Protein AF-A0A559TDX8-F1 (afdb_monomer)

pLDDT: 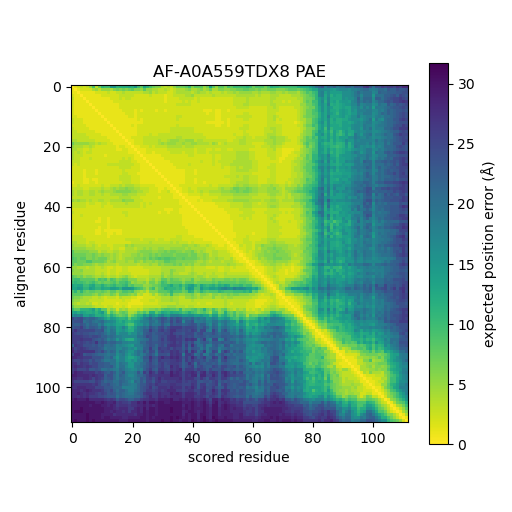mean 77.07, std 17.12, range [38.69, 96.56]

Sequence (112 aa):
MELRHENELMNRLERVEILGCAEILREELKRWYGADRIGVNVWRDLHDRWKMIEQRPEMKLLVGGTDSSNWVFIWGEGLATGEASWFKDVAFLARRTNAQGRVVELLPPDGD

Organism: NCBI:txid1079460

Foldseek 3Di:
DDPVLVVVLLVQLVCCQVVQKGKDALVSLCVSVVHPDDDPVSVVVSVVSNVVRHPCPVWDWDWDQDPVRMIMTGIDCPLVDDPPDPDQRVCVVVVQAPSHRHGDPPDDDDDD

Radius of gyration: 17.03 Å; Cα contacts (8 Å, |Δi|>4): 117; chains: 1; bounding box: 37×55×30 Å

Structure (mmCIF, N/CA/C/O backbone):
data_AF-A0A559TDX8-F1
#
_entry.id   AF-A0A559TDX8-F1
#
loop_
_atom_site.group_PDB
_atom_site.id
_atom_site.type_symbol
_atom_site.label_atom_id
_atom_site.label_alt_id
_atom_site.label_comp_id
_atom_site.label_asym_id
_atom_site.label_entity_id
_atom_site.label_seq_id
_atom_site.pdbx_PDB_ins_code
_atom_site.Cartn_x
_atom_site.Cartn_y
_atom_site.Cartn_z
_atom_site.occupancy
_atom_site.B_iso_or_equiv
_atom_site.auth_seq_id
_atom_site.auth_comp_id
_atom_site.auth_asym_id
_atom_site.auth_atom_id
_atom_site.pdbx_PDB_model_num
ATOM 1 N N . MET A 1 1 ? -13.845 8.976 4.665 1.00 86.31 1 MET A N 1
ATOM 2 C CA . MET A 1 1 ? -12.476 9.431 4.982 1.00 86.31 1 MET A CA 1
ATOM 3 C C . MET A 1 1 ? -12.477 10.957 5.005 1.00 86.31 1 MET A C 1
ATOM 5 O O . MET A 1 1 ? -13.245 11.543 4.255 1.00 86.31 1 MET A O 1
ATOM 9 N N . GLU A 1 2 ? -11.703 11.601 5.884 1.00 93.56 2 GLU A N 1
ATOM 10 C CA . GLU A 1 2 ? -11.521 13.067 5.860 1.00 93.56 2 GLU A CA 1
ATOM 11 C C . GLU A 1 2 ? -10.581 13.473 4.713 1.00 93.56 2 GLU A C 1
ATOM 13 O O . GLU A 1 2 ? -9.612 12.761 4.454 1.00 93.56 2 GLU A O 1
ATOM 18 N N . LEU A 1 3 ? -10.788 14.646 4.097 1.00 93.38 3 LEU A N 1
ATOM 19 C CA . LEU A 1 3 ? -9.999 15.107 2.940 1.00 93.38 3 LEU A CA 1
ATOM 20 C C . LEU A 1 3 ? -8.480 15.096 3.191 1.00 93.38 3 LEU A C 1
ATOM 22 O O . LEU A 1 3 ? -7.703 14.705 2.329 1.00 93.38 3 LEU A O 1
ATOM 26 N N . ARG A 1 4 ? -8.036 15.478 4.396 1.00 95.38 4 ARG A N 1
ATOM 27 C CA . ARG A 1 4 ? -6.606 15.448 4.755 1.00 95.38 4 ARG A CA 1
ATOM 28 C C . ARG A 1 4 ? -6.008 14.037 4.726 1.00 95.38 4 ARG A C 1
ATOM 30 O O . ARG A 1 4 ? -4.854 13.876 4.357 1.00 95.38 4 ARG A O 1
ATOM 37 N N . HIS A 1 5 ? -6.782 13.033 5.137 1.00 96.12 5 HIS A N 1
ATOM 38 C CA .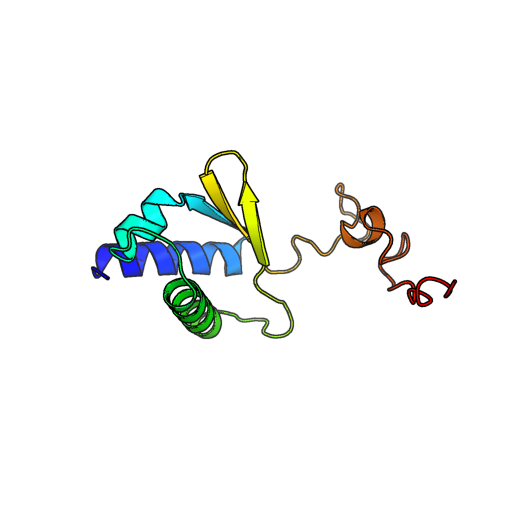 HIS A 1 5 ? -6.338 11.642 5.184 1.00 96.12 5 HIS A CA 1
ATOM 39 C C . HIS A 1 5 ? -6.340 11.036 3.784 1.00 96.12 5 HIS A C 1
ATOM 41 O O . HIS A 1 5 ? -5.454 10.261 3.451 1.00 96.12 5 HIS A O 1
ATOM 47 N N . GLU A 1 6 ? -7.309 11.434 2.964 1.00 94.94 6 GLU A N 1
ATOM 48 C CA . GLU A 1 6 ? -7.358 11.077 1.552 1.00 94.94 6 GLU A CA 1
ATOM 49 C C . GLU A 1 6 ? -6.142 11.618 0.800 1.00 94.94 6 GLU A C 1
ATOM 51 O O . GLU A 1 6 ? -5.458 10.850 0.132 1.00 94.94 6 GLU A O 1
ATOM 56 N N . ASN A 1 7 ? -5.809 12.897 0.986 1.00 95.81 7 ASN A N 1
ATOM 57 C CA . ASN A 1 7 ? -4.624 13.494 0.371 1.00 95.81 7 ASN A CA 1
ATOM 58 C C . ASN A 1 7 ? -3.331 12.792 0.812 1.00 95.81 7 ASN A C 1
ATOM 60 O O . ASN A 1 7 ? -2.480 12.501 -0.021 1.00 95.81 7 ASN A O 1
ATOM 64 N N . GLU A 1 8 ? -3.182 12.486 2.104 1.00 96.56 8 GLU A N 1
ATOM 65 C CA . GLU A 1 8 ? -1.999 11.770 2.596 1.00 96.56 8 GLU A CA 1
ATOM 66 C C . GLU A 1 8 ? -1.915 10.348 2.024 1.00 96.56 8 GLU A C 1
ATOM 68 O O . GLU A 1 8 ? -0.841 9.919 1.602 1.00 96.56 8 GLU A O 1
ATOM 73 N N . LEU A 1 9 ? -3.038 9.628 1.944 1.00 95.81 9 LEU A N 1
ATOM 74 C CA . LEU A 1 9 ? -3.076 8.306 1.325 1.00 95.81 9 LEU A CA 1
ATOM 75 C C . LEU A 1 9 ? -2.660 8.369 -0.149 1.00 95.81 9 LEU A C 1
ATOM 77 O O . LEU A 1 9 ? -1.815 7.582 -0.573 1.00 95.81 9 LEU A O 1
ATOM 81 N N . MET A 1 10 ? -3.215 9.311 -0.913 1.00 96.50 10 MET A N 1
ATOM 82 C CA . MET A 1 10 ? -2.864 9.489 -2.324 1.00 96.50 10 MET A CA 1
ATOM 83 C C . MET A 1 10 ? -1.382 9.831 -2.489 1.00 96.50 10 MET A C 1
ATOM 85 O O . MET A 1 10 ? -0.704 9.169 -3.269 1.00 96.50 10 MET A O 1
ATOM 89 N N . ASN A 1 11 ? -0.838 10.741 -1.673 1.00 95.81 11 ASN A N 1
ATOM 90 C CA . ASN A 1 11 ? 0.594 11.058 -1.673 1.00 95.81 11 ASN A CA 1
ATOM 91 C C . ASN A 1 11 ? 1.463 9.814 -1.414 1.00 95.81 11 ASN A C 1
ATOM 93 O O . ASN A 1 11 ? 2.528 9.655 -2.011 1.00 95.81 11 ASN A O 1
ATOM 97 N N . ARG A 1 12 ? 1.045 8.913 -0.512 1.00 94.56 12 ARG A N 1
ATOM 98 C CA . ARG A 1 12 ? 1.776 7.662 -0.248 1.00 94.56 12 ARG A CA 1
ATOM 99 C C . ARG A 1 12 ? 1.725 6.716 -1.437 1.00 94.56 12 ARG A C 1
ATOM 101 O O . ARG A 1 12 ? 2.759 6.147 -1.769 1.00 94.56 12 ARG A O 1
ATOM 108 N N . LEU A 1 13 ? 0.571 6.564 -2.078 1.00 93.62 13 LEU A N 1
ATOM 109 C CA . LEU A 1 13 ? 0.438 5.735 -3.275 1.00 93.62 13 LEU A CA 1
ATOM 110 C C . LEU A 1 13 ? 1.253 6.317 -4.445 1.00 93.62 13 LEU A C 1
ATOM 112 O O . LEU A 1 13 ? 1.980 5.583 -5.099 1.00 93.62 13 LEU A O 1
ATOM 116 N N . GLU A 1 14 ? 1.264 7.633 -4.646 1.00 93.06 14 GLU A N 1
ATOM 117 C CA . GLU A 1 14 ? 2.125 8.276 -5.652 1.00 93.06 14 GLU A CA 1
ATOM 118 C C . GLU A 1 14 ? 3.617 8.055 -5.372 1.00 93.06 14 GLU A C 1
ATOM 120 O O . GLU A 1 14 ? 4.411 7.857 -6.289 1.00 93.06 14 GLU A O 1
ATOM 125 N N . ARG A 1 15 ? 4.031 8.018 -4.101 1.00 91.56 15 ARG A N 1
ATOM 126 C CA . ARG A 1 15 ? 5.406 7.624 -3.756 1.00 91.56 15 ARG A CA 1
ATOM 127 C C . ARG A 1 15 ? 5.704 6.176 -4.126 1.00 91.56 15 ARG A C 1
ATOM 129 O O . ARG A 1 15 ? 6.829 5.902 -4.526 1.00 91.56 15 ARG A O 1
ATOM 136 N N . VAL A 1 16 ? 4.735 5.269 -3.999 1.00 89.81 16 VAL A N 1
ATOM 137 C CA . VAL A 1 16 ? 4.881 3.879 -4.459 1.00 89.81 16 VAL A CA 1
ATOM 138 C C . VAL A 1 16 ? 5.073 3.840 -5.976 1.00 89.81 16 VAL A C 1
ATOM 140 O O . VAL A 1 16 ? 5.964 3.139 -6.439 1.00 89.81 16 VAL A O 1
ATOM 143 N N . GLU A 1 17 ? 4.319 4.642 -6.726 1.00 87.31 17 GLU A N 1
ATOM 144 C CA . GLU A 1 17 ? 4.472 4.790 -8.180 1.00 87.31 17 GLU A CA 1
ATOM 145 C C . GLU A 1 17 ? 5.863 5.330 -8.565 1.00 87.31 17 GLU A C 1
ATOM 147 O O . GLU A 1 17 ? 6.541 4.792 -9.436 1.00 87.31 17 GLU A O 1
ATOM 152 N N . ILE A 1 18 ? 6.332 6.382 -7.888 1.00 85.81 18 ILE A N 1
ATOM 153 C CA . ILE A 1 18 ? 7.567 7.092 -8.262 1.00 85.81 18 ILE A CA 1
ATOM 154 C C . ILE A 1 18 ? 8.831 6.380 -7.758 1.00 85.81 18 ILE A C 1
ATOM 156 O O . ILE A 1 18 ? 9.841 6.331 -8.458 1.00 85.81 18 ILE A O 1
ATOM 160 N N . LEU A 1 19 ? 8.811 5.884 -6.519 1.00 85.88 19 LEU A N 1
ATOM 161 C CA . LEU A 1 19 ? 9.985 5.341 -5.821 1.00 85.88 19 LEU A CA 1
ATOM 162 C C . LEU A 1 19 ? 9.981 3.811 -5.745 1.00 85.88 19 LEU A C 1
ATOM 164 O O . LEU A 1 19 ? 10.973 3.217 -5.330 1.00 85.88 19 LEU A O 1
ATOM 168 N N . GLY A 1 20 ? 8.864 3.176 -6.092 1.00 85.44 20 GLY A N 1
ATOM 169 C CA . GLY A 1 20 ? 8.669 1.733 -6.012 1.00 85.44 20 GLY A CA 1
ATOM 170 C C . GLY A 1 20 ? 8.292 1.212 -4.624 1.00 85.44 20 GLY A C 1
ATOM 171 O O . GLY A 1 20 ? 7.977 0.030 -4.479 1.00 85.44 20 GLY A O 1
ATOM 172 N N . CYS A 1 21 ? 8.292 2.055 -3.583 1.00 87.81 21 CYS A N 1
ATOM 173 C CA . CYS A 1 21 ? 7.813 1.652 -2.265 1.00 87.81 21 CYS A CA 1
ATOM 174 C C . CYS A 1 21 ? 7.327 2.806 -1.378 1.00 87.81 21 CYS A C 1
ATOM 176 O O . CYS A 1 21 ? 7.792 3.947 -1.464 1.00 87.81 21 CYS A O 1
ATOM 178 N N . ALA A 1 22 ? 6.411 2.480 -0.467 1.00 91.81 22 ALA A N 1
ATOM 179 C CA . ALA A 1 22 ? 6.042 3.332 0.654 1.00 91.81 22 ALA A CA 1
ATOM 180 C C . ALA A 1 22 ? 5.576 2.491 1.843 1.00 91.81 22 ALA A C 1
ATOM 182 O O . ALA A 1 22 ? 4.914 1.466 1.694 1.00 91.81 22 ALA A O 1
ATOM 183 N N . GLU A 1 23 ? 5.895 2.962 3.040 1.00 92.69 23 GLU A N 1
ATOM 184 C CA . GLU A 1 23 ? 5.410 2.389 4.289 1.00 92.69 23 GLU A CA 1
ATOM 185 C C . GLU A 1 23 ? 4.212 3.188 4.810 1.00 92.69 23 GLU A C 1
ATOM 187 O O . GLU A 1 23 ? 4.183 4.416 4.689 1.00 92.69 23 GLU A O 1
ATOM 192 N N . ILE A 1 24 ? 3.233 2.498 5.394 1.00 93.50 24 ILE A N 1
ATOM 193 C CA . ILE A 1 24 ? 2.086 3.085 6.096 1.00 93.50 24 ILE A CA 1
ATOM 194 C C . ILE A 1 24 ? 1.844 2.277 7.375 1.00 93.50 24 ILE A C 1
ATOM 196 O O . ILE A 1 24 ? 1.769 1.044 7.331 1.00 93.50 24 ILE A O 1
ATOM 200 N N . LEU A 1 25 ? 1.693 2.946 8.522 1.00 94.00 25 LEU A N 1
ATOM 201 C CA . LEU A 1 25 ? 1.370 2.253 9.771 1.00 94.00 25 LEU A CA 1
ATOM 202 C C . LEU A 1 25 ? -0.050 1.667 9.696 1.00 94.00 25 LEU A C 1
ATOM 204 O O . LEU A 1 25 ? -0.982 2.307 9.199 1.00 94.00 25 LEU A O 1
ATOM 208 N N . ARG A 1 26 ? -0.272 0.478 10.273 1.00 92.62 26 ARG A N 1
ATOM 209 C CA . ARG A 1 26 ? -1.629 -0.104 10.369 1.00 92.62 26 ARG A CA 1
ATOM 210 C C . ARG A 1 26 ? -2.601 0.826 11.092 1.00 92.62 26 ARG A C 1
ATOM 212 O O . ARG A 1 26 ? -3.755 0.936 10.685 1.00 92.62 26 ARG A O 1
ATOM 219 N N . GLU A 1 27 ? -2.136 1.491 12.148 1.00 92.56 27 GLU A N 1
ATOM 220 C CA . GLU A 1 27 ? -2.933 2.455 12.915 1.00 92.56 27 GLU A CA 1
ATOM 221 C C . GLU A 1 27 ? -3.276 3.713 12.116 1.00 92.56 27 GLU A C 1
ATOM 223 O O . GLU A 1 27 ? -4.401 4.201 12.212 1.00 92.56 27 GLU A O 1
ATOM 228 N N . GLU A 1 28 ? -2.352 4.215 11.293 1.00 94.81 28 GLU A N 1
ATOM 229 C CA . GLU A 1 28 ? -2.627 5.350 10.404 1.00 94.81 28 GLU A CA 1
ATOM 230 C C . GLU A 1 28 ? -3.738 4.995 9.425 1.00 94.81 28 GLU A C 1
ATOM 232 O O . GLU A 1 28 ? -4.740 5.703 9.348 1.00 94.81 28 GLU A O 1
ATOM 237 N N . LEU A 1 29 ? -3.614 3.847 8.757 1.00 93.31 29 LEU A N 1
ATOM 238 C CA . LEU A 1 29 ? -4.607 3.397 7.792 1.00 93.31 29 LEU A CA 1
ATOM 239 C C . LEU A 1 29 ? -5.980 3.196 8.454 1.00 93.31 29 LEU A C 1
ATOM 241 O O . LEU A 1 29 ? -6.995 3.668 7.945 1.00 93.31 29 LEU A O 1
ATOM 245 N N . LYS 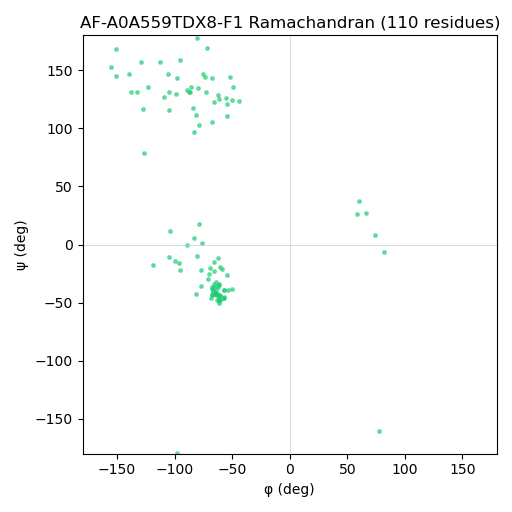A 1 30 ? -6.020 2.566 9.634 1.00 94.06 30 LYS A N 1
ATOM 246 C CA . LYS A 1 30 ? -7.253 2.415 10.423 1.00 94.06 30 LYS A CA 1
ATOM 247 C C . LYS A 1 30 ? -7.880 3.762 10.764 1.00 94.06 30 LYS A C 1
ATOM 249 O O . LYS A 1 30 ? -9.079 3.949 10.561 1.00 94.06 30 LYS A O 1
ATOM 254 N N . ARG A 1 31 ? -7.072 4.718 11.224 1.00 95.25 31 ARG A N 1
ATOM 255 C CA . ARG A 1 31 ? -7.518 6.073 11.562 1.00 95.25 31 ARG A CA 1
ATOM 256 C C . ARG A 1 31 ? -8.056 6.819 10.345 1.00 95.25 31 ARG A C 1
ATOM 258 O O . ARG A 1 31 ? -9.085 7.479 10.450 1.00 95.25 31 ARG A O 1
ATOM 265 N N . TRP A 1 32 ? -7.392 6.714 9.200 1.00 96.31 32 TRP A N 1
ATOM 266 C CA . TRP A 1 32 ? -7.817 7.366 7.963 1.00 96.31 32 TRP A CA 1
ATOM 267 C C . TRP A 1 32 ? -9.162 6.829 7.475 1.00 96.31 32 TRP A C 1
ATOM 269 O O . TRP A 1 32 ? -10.055 7.607 7.128 1.00 96.31 32 TRP A O 1
ATOM 279 N N . TYR A 1 33 ? -9.336 5.508 7.520 1.00 94.62 33 TYR A N 1
ATOM 280 C CA . TYR A 1 33 ? -10.580 4.841 7.137 1.00 94.62 33 TYR A CA 1
ATOM 281 C C . TYR A 1 33 ? -11.665 4.868 8.224 1.00 94.62 33 TYR A C 1
ATOM 283 O O . TYR A 1 33 ? -12.805 4.515 7.932 1.00 94.62 33 TYR A O 1
ATOM 291 N N . GLY A 1 34 ? -11.345 5.297 9.449 1.00 94.69 34 GLY A N 1
ATOM 292 C CA . GLY A 1 34 ? -12.270 5.248 10.584 1.00 94.69 34 GLY A CA 1
ATOM 293 C C . GLY A 1 34 ? -12.714 3.820 10.910 1.00 94.69 34 GLY A C 1
ATOM 294 O O . GLY A 1 34 ? -13.886 3.594 11.198 1.00 94.69 34 GLY A O 1
ATOM 295 N N . ALA A 1 35 ? -11.802 2.852 10.791 1.00 92.00 35 ALA A N 1
ATOM 296 C CA . ALA A 1 35 ? -12.098 1.429 10.914 1.00 92.00 35 ALA A CA 1
ATOM 297 C C . ALA A 1 35 ? -11.258 0.764 12.011 1.00 92.00 35 ALA A C 1
ATOM 299 O O . ALA A 1 35 ? -10.041 0.919 12.045 1.00 92.00 35 ALA A O 1
ATOM 300 N N . ASP A 1 36 ? -11.888 -0.072 12.840 1.00 90.62 36 ASP A N 1
ATOM 301 C CA . ASP A 1 36 ? -11.189 -0.832 13.890 1.00 90.62 36 ASP A CA 1
ATOM 302 C C . ASP A 1 36 ? -10.287 -1.940 13.323 1.00 90.62 36 ASP A C 1
ATOM 304 O O . ASP A 1 36 ? -9.305 -2.356 13.942 1.00 90.62 36 ASP A O 1
ATOM 308 N N . ARG A 1 37 ? -10.613 -2.423 12.118 1.00 89.31 37 ARG A N 1
ATOM 309 C CA . ARG A 1 37 ? -9.863 -3.451 11.389 1.00 89.31 37 ARG A CA 1
ATOM 310 C C . ARG A 1 37 ? -9.789 -3.133 9.902 1.00 89.31 37 ARG A C 1
ATOM 312 O O . ARG A 1 37 ? -10.754 -2.649 9.311 1.00 89.31 37 ARG A O 1
ATOM 319 N N . ILE A 1 38 ? -8.674 -3.502 9.277 1.00 87.81 38 ILE A N 1
ATOM 320 C CA . ILE A 1 38 ? -8.501 -3.402 7.825 1.00 87.81 38 ILE A CA 1
ATOM 321 C C . ILE A 1 38 ? -9.135 -4.632 7.168 1.00 87.81 38 ILE A C 1
ATOM 323 O O . ILE A 1 38 ? -8.553 -5.714 7.132 1.00 87.81 38 ILE A O 1
ATOM 327 N N . GLY A 1 39 ? -10.377 -4.474 6.712 1.00 83.88 39 GLY A N 1
ATOM 328 C CA . GLY A 1 39 ? -11.139 -5.518 6.026 1.00 83.88 39 GLY A CA 1
ATOM 329 C C . GLY A 1 39 ? -11.096 -5.398 4.502 1.00 83.88 39 GLY A C 1
ATOM 330 O O . GLY A 1 39 ? -10.526 -4.464 3.945 1.00 83.88 39 GLY A O 1
ATOM 331 N N . VAL A 1 40 ? -11.786 -6.319 3.824 1.00 84.12 40 VAL A N 1
ATOM 332 C CA . VAL A 1 40 ? -11.888 -6.379 2.351 1.00 84.12 40 VAL A CA 1
ATOM 333 C C . VAL A 1 40 ? -12.284 -5.046 1.710 1.00 84.12 40 VAL A C 1
ATOM 335 O O . VAL A 1 40 ? -11.761 -4.708 0.656 1.00 84.12 40 VAL A O 1
ATOM 338 N N . ASN A 1 41 ? -13.178 -4.274 2.330 1.00 85.00 41 ASN A N 1
ATOM 339 C CA . ASN A 1 41 ? -13.630 -3.006 1.752 1.00 85.00 41 ASN A CA 1
ATOM 340 C C . ASN A 1 41 ? -12.523 -1.945 1.716 1.00 85.00 41 ASN A C 1
ATOM 342 O O . ASN A 1 41 ? -12.443 -1.205 0.744 1.00 85.00 41 ASN A O 1
ATOM 346 N N . VAL A 1 42 ? -11.653 -1.908 2.732 1.00 89.12 42 VAL A N 1
ATOM 347 C CA . VAL A 1 42 ? -10.497 -0.998 2.752 1.00 89.12 42 VAL A CA 1
ATOM 348 C C . VAL A 1 42 ? -9.504 -1.398 1.664 1.00 89.12 42 VAL A C 1
ATOM 350 O O . VAL A 1 42 ? -9.033 -0.551 0.917 1.00 89.12 42 VAL A O 1
ATOM 353 N N . TRP A 1 43 ? -9.241 -2.700 1.519 1.00 86.06 43 TRP A N 1
ATOM 354 C CA . TRP A 1 43 ? -8.358 -3.204 0.465 1.00 86.06 43 TRP A CA 1
ATOM 355 C C . TRP A 1 43 ? -8.893 -2.947 -0.943 1.00 86.06 43 TRP A C 1
ATOM 357 O O . TRP A 1 43 ? -8.116 -2.609 -1.830 1.00 86.06 43 TRP A O 1
ATOM 367 N N . ARG A 1 44 ? -10.209 -3.081 -1.150 1.00 83.00 44 ARG A N 1
ATOM 368 C CA . ARG A 1 44 ? -10.845 -2.775 -2.435 1.00 83.00 44 ARG A CA 1
ATOM 369 C C . ARG A 1 44 ? -10.690 -1.297 -2.784 1.00 83.00 44 ARG A C 1
ATOM 371 O O . ARG A 1 44 ? -10.238 -0.998 -3.878 1.00 83.00 44 ARG A O 1
ATOM 378 N N . ASP A 1 45 ? -10.983 -0.404 -1.841 1.00 91.88 45 ASP A N 1
ATOM 379 C CA . ASP A 1 45 ? -10.837 1.041 -2.044 1.00 91.88 45 ASP A CA 1
ATOM 380 C C . ASP A 1 45 ? -9.377 1.441 -2.318 1.00 91.88 45 ASP A C 1
ATOM 382 O O . ASP A 1 45 ? -9.113 2.186 -3.255 1.00 91.88 45 ASP A O 1
ATOM 386 N N . LEU A 1 46 ? -8.413 0.883 -1.577 1.00 89.88 46 LEU A N 1
ATOM 387 C CA . LEU A 1 46 ? -6.982 1.085 -1.843 1.00 89.88 46 LEU A CA 1
ATOM 388 C C . LEU A 1 46 ? -6.585 0.664 -3.258 1.00 89.88 46 LEU A C 1
ATOM 390 O O . LEU A 1 46 ? -5.859 1.381 -3.940 1.00 89.88 46 LEU A O 1
ATOM 394 N N . HIS A 1 47 ? -7.057 -0.500 -3.693 1.00 85.25 47 HIS A N 1
ATOM 395 C CA . HIS A 1 47 ? -6.795 -1.007 -5.031 1.00 85.25 47 HIS A CA 1
ATOM 396 C C . HIS A 1 47 ? -7.461 -0.145 -6.115 1.00 85.25 47 HIS A C 1
ATOM 398 O O . HIS A 1 47 ? -6.847 0.122 -7.144 1.00 85.25 47 HIS A O 1
ATOM 404 N N . ASP A 1 48 ? -8.684 0.332 -5.886 1.00 88.19 48 ASP A N 1
ATOM 405 C CA . ASP A 1 48 ? -9.378 1.218 -6.823 1.00 88.19 48 ASP A CA 1
ATOM 406 C C . ASP A 1 48 ? -8.679 2.583 -6.927 1.00 88.19 48 ASP A C 1
ATOM 408 O O . ASP A 1 48 ? -8.546 3.113 -8.027 1.00 88.19 48 ASP A O 1
ATOM 412 N N . ARG A 1 49 ? -8.156 3.118 -5.816 1.00 93.12 49 ARG A N 1
ATOM 413 C CA . ARG A 1 49 ? -7.325 4.337 -5.794 1.00 93.12 49 ARG A CA 1
ATOM 414 C C . ARG 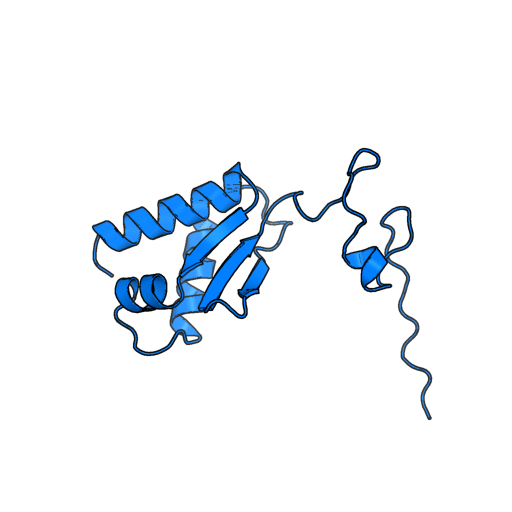A 1 49 ? -5.992 4.144 -6.503 1.00 93.12 49 ARG A C 1
ATOM 416 O O . ARG A 1 49 ? -5.578 5.008 -7.266 1.00 93.12 49 ARG A O 1
ATOM 423 N N . TRP A 1 50 ? -5.340 3.008 -6.278 1.00 90.25 50 TRP A N 1
ATOM 424 C CA . TRP A 1 50 ? -4.103 2.649 -6.964 1.00 90.25 50 TRP A CA 1
ATOM 425 C C . TRP A 1 50 ? -4.284 2.647 -8.489 1.00 90.25 50 TRP A C 1
ATOM 427 O O . TRP A 1 50 ? -3.518 3.281 -9.209 1.00 90.25 50 TRP A O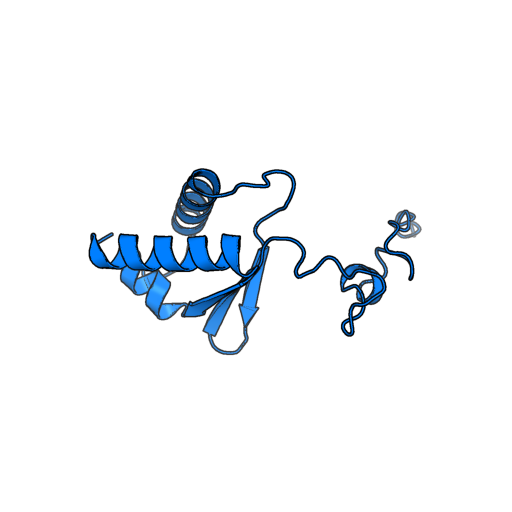 1
ATOM 437 N N . LYS A 1 51 ? -5.374 2.047 -8.979 1.00 87.12 51 LYS A N 1
ATOM 438 C CA . LYS A 1 51 ? -5.727 2.043 -10.408 1.00 87.12 51 LYS A CA 1
ATOM 439 C C . LYS A 1 51 ? -5.920 3.426 -11.030 1.00 87.12 51 LYS A C 1
ATOM 441 O O . LYS A 1 51 ? -5.880 3.546 -12.249 1.00 87.12 51 LYS A O 1
ATOM 446 N N . MET A 1 52 ? -6.176 4.460 -10.228 1.00 91.75 52 MET A N 1
ATOM 447 C CA . MET A 1 52 ? -6.308 5.830 -10.736 1.00 91.75 52 MET A CA 1
ATOM 448 C C . MET A 1 52 ? -4.956 6.470 -11.054 1.00 91.75 52 MET A C 1
ATOM 450 O O . MET A 1 52 ? -4.923 7.433 -11.817 1.00 91.75 52 MET A O 1
ATOM 454 N N . ILE A 1 53 ? -3.870 5.969 -10.459 1.00 90.38 53 ILE A N 1
ATOM 455 C CA . ILE A 1 53 ? -2.538 6.577 -10.558 1.00 90.38 53 ILE A CA 1
ATOM 456 C C . ILE A 1 53 ? -1.491 5.669 -11.210 1.00 90.38 53 ILE A C 1
ATOM 458 O O . ILE A 1 53 ? -0.458 6.181 -11.637 1.00 90.38 53 ILE A O 1
ATOM 462 N N . GLU A 1 54 ? -1.739 4.357 -11.289 1.00 84.88 54 GLU A N 1
ATOM 463 C CA . GLU A 1 54 ? -0.779 3.401 -11.844 1.00 84.88 54 GLU A CA 1
ATOM 464 C C . GLU A 1 54 ? -0.479 3.700 -13.320 1.00 84.88 54 GLU A C 1
ATOM 466 O O . GLU A 1 54 ? -1.391 3.821 -14.143 1.00 84.88 54 GLU A O 1
ATOM 471 N N . GLN A 1 55 ? 0.801 3.798 -13.684 1.00 85.56 55 GLN A N 1
ATOM 472 C CA . GLN A 1 55 ? 1.205 4.007 -15.083 1.00 85.56 55 GLN A CA 1
ATOM 473 C C . GLN A 1 55 ? 1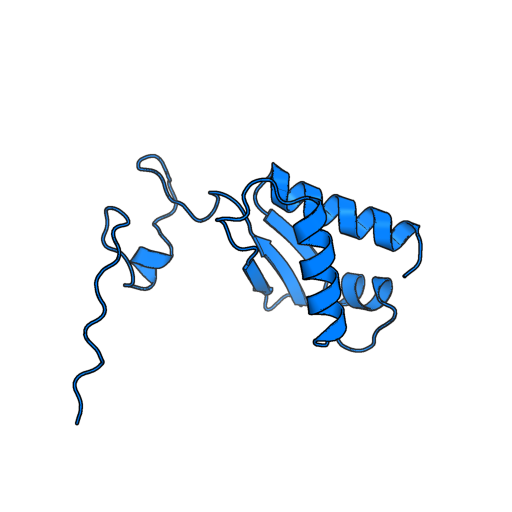.572 2.699 -15.791 1.00 85.56 55 GLN A C 1
ATOM 475 O O . GLN A 1 55 ? 1.640 2.666 -17.020 1.00 85.56 55 GLN A O 1
ATOM 480 N N . ARG A 1 56 ? 1.813 1.623 -15.031 1.00 78.06 56 ARG A N 1
ATOM 481 C CA . ARG A 1 56 ? 2.235 0.303 -15.536 1.00 78.06 56 ARG A CA 1
ATOM 482 C C . ARG A 1 56 ? 1.313 -0.813 -15.022 1.00 78.06 56 ARG A C 1
ATOM 484 O O . ARG A 1 56 ? 1.669 -1.511 -14.068 1.00 78.06 56 ARG A O 1
ATOM 491 N N . PRO A 1 57 ? 0.117 -0.983 -15.615 1.00 74.56 57 PRO A N 1
ATOM 492 C CA . PRO A 1 57 ? -0.897 -1.933 -15.142 1.00 74.56 57 PRO A CA 1
ATOM 493 C C . PRO A 1 57 ? -0.474 -3.408 -15.259 1.00 74.56 57 PRO A C 1
ATOM 495 O O . PRO A 1 57 ? -1.090 -4.292 -14.662 1.00 74.56 57 PRO A O 1
ATOM 498 N N . GLU A 1 58 ? 0.573 -3.712 -16.028 1.00 71.88 58 GLU A N 1
ATOM 499 C CA . GLU A 1 58 ? 1.181 -5.041 -16.094 1.00 71.88 58 GLU A CA 1
ATOM 500 C C . GLU A 1 58 ? 1.915 -5.431 -14.799 1.00 71.88 58 GLU A C 1
ATOM 502 O O . GLU A 1 58 ? 2.125 -6.621 -14.541 1.00 71.88 58 GLU A O 1
ATOM 507 N N . MET A 1 59 ? 2.280 -4.449 -13.967 1.00 68.62 59 MET A N 1
ATOM 508 C CA . MET A 1 59 ? 2.941 -4.650 -12.681 1.00 68.62 59 MET A CA 1
ATOM 509 C C . MET A 1 59 ? 1.929 -4.573 -11.537 1.00 68.62 59 MET A C 1
ATOM 511 O O . MET A 1 59 ? 1.155 -3.628 -11.419 1.00 68.62 59 MET A O 1
ATOM 515 N N . LYS A 1 60 ? 1.948 -5.571 -10.650 1.00 73.25 60 LYS A N 1
ATOM 516 C CA . LYS A 1 60 ? 1.008 -5.642 -9.523 1.00 73.25 60 LYS A CA 1
ATOM 517 C C . LYS A 1 60 ? 1.518 -4.842 -8.331 1.00 73.25 60 LYS A C 1
ATOM 519 O O . LYS A 1 60 ? 2.669 -5.007 -7.936 1.00 73.25 60 LYS A O 1
ATOM 524 N N . LEU A 1 61 ? 0.633 -4.071 -7.700 1.00 79.31 61 LEU A N 1
ATOM 525 C CA . LEU A 1 61 ? 0.874 -3.532 -6.363 1.00 79.31 61 LEU A CA 1
ATOM 526 C C . LEU A 1 61 ? 0.924 -4.684 -5.354 1.00 79.31 61 LEU A C 1
ATOM 528 O O . LEU A 1 61 ? -0.027 -5.460 -5.222 1.00 79.31 61 LEU A O 1
ATOM 532 N N . LEU A 1 62 ? 2.035 -4.794 -4.637 1.00 82.62 62 LEU A N 1
ATOM 533 C CA . LEU A 1 62 ? 2.236 -5.778 -3.585 1.00 82.62 62 LEU A CA 1
ATOM 534 C C . LEU A 1 62 ? 2.160 -5.107 -2.221 1.00 82.62 62 LEU A C 1
ATOM 536 O O . LEU A 1 62 ? 2.568 -3.960 -2.046 1.00 82.62 62 LEU A O 1
ATOM 540 N N . VAL A 1 63 ? 1.654 -5.852 -1.242 1.00 84.69 63 VAL A N 1
ATOM 541 C CA . VAL A 1 63 ? 1.520 -5.389 0.138 1.00 84.69 63 VAL A CA 1
ATOM 542 C C . VAL A 1 63 ? 2.174 -6.412 1.056 1.00 84.69 63 VAL A C 1
ATOM 544 O O . VAL A 1 63 ? 1.741 -7.563 1.127 1.00 84.69 63 VAL A O 1
ATOM 547 N N . GLY A 1 64 ? 3.230 -5.996 1.747 1.00 80.38 64 GLY A N 1
ATOM 548 C CA . GLY A 1 64 ? 3.933 -6.784 2.754 1.00 80.38 64 GLY A CA 1
ATOM 549 C C . GLY A 1 64 ? 3.590 -6.301 4.158 1.00 80.38 64 GLY A C 1
ATOM 550 O O . GLY A 1 64 ? 3.641 -5.105 4.436 1.00 80.38 64 GLY A O 1
ATOM 551 N N . GLY A 1 65 ? 3.234 -7.221 5.052 1.00 79.06 65 GLY A N 1
ATOM 552 C CA . GLY A 1 65 ? 3.071 -6.915 6.471 1.00 79.06 65 GLY A CA 1
ATOM 553 C C . GLY A 1 65 ? 4.387 -7.101 7.205 1.00 79.06 65 GLY A C 1
ATOM 554 O O . GLY A 1 65 ? 5.029 -8.133 7.034 1.00 79.06 65 GLY A O 1
ATOM 555 N N . THR A 1 66 ? 4.771 -6.135 8.033 1.00 75.88 66 THR A N 1
ATOM 556 C CA . THR A 1 66 ? 5.910 -6.290 8.944 1.00 75.88 66 THR A CA 1
ATOM 557 C C . THR A 1 66 ? 5.440 -6.738 10.327 1.00 75.88 66 THR A C 1
ATOM 559 O O . THR A 1 66 ? 4.290 -6.502 10.720 1.00 75.88 66 THR A O 1
ATOM 562 N N . ASP A 1 67 ? 6.356 -7.323 11.101 1.00 76.69 67 ASP A N 1
ATOM 563 C CA . ASP A 1 67 ? 6.139 -7.616 12.524 1.00 76.69 67 ASP A CA 1
ATOM 564 C C . ASP A 1 67 ? 5.994 -6.327 13.355 1.00 76.69 67 ASP A C 1
ATOM 566 O O . ASP A 1 67 ? 5.355 -6.313 14.405 1.00 76.69 67 ASP A O 1
ATOM 570 N N . SER A 1 68 ? 6.516 -5.206 12.846 1.00 70.25 68 SER A N 1
ATOM 571 C CA . SER A 1 68 ? 6.450 -3.871 13.451 1.00 70.25 68 SER A CA 1
ATOM 572 C C . SER A 1 68 ? 5.114 -3.136 13.253 1.00 70.25 68 SER A C 1
ATOM 574 O O . SER A 1 68 ? 5.044 -1.936 13.480 1.00 70.25 68 SER A O 1
ATOM 576 N N . SER A 1 69 ? 4.033 -3.844 12.902 1.00 85.56 69 SER A N 1
ATOM 577 C CA . SER A 1 69 ? 2.680 -3.287 12.690 1.00 85.56 69 SER A CA 1
ATOM 578 C C . SER A 1 69 ? 2.533 -2.343 11.494 1.00 85.56 69 SER A C 1
ATOM 580 O O . SER A 1 69 ? 1.611 -1.522 11.459 1.00 85.56 69 SER A O 1
ATOM 582 N N . ASN A 1 70 ? 3.371 -2.510 10.473 1.00 88.00 70 ASN A N 1
ATOM 583 C CA . ASN A 1 70 ? 3.359 -1.657 9.289 1.00 88.00 70 ASN A CA 1
ATOM 584 C C . ASN A 1 70 ? 2.911 -2.451 8.063 1.00 88.00 70 ASN A C 1
ATOM 586 O O . ASN A 1 70 ? 2.976 -3.689 8.027 1.00 88.00 70 ASN A O 1
ATOM 590 N N . TRP A 1 71 ? 2.405 -1.722 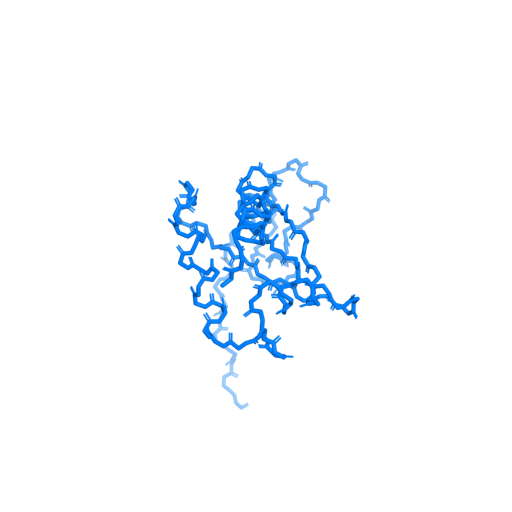7.075 1.00 87.25 71 TRP A N 1
ATOM 591 C CA . TRP A 1 71 ? 2.209 -2.206 5.719 1.00 87.25 71 TRP A CA 1
ATOM 592 C C . TRP A 1 71 ? 3.216 -1.516 4.813 1.00 87.25 71 TRP A C 1
ATOM 594 O O . TRP A 1 71 ? 3.298 -0.289 4.782 1.00 87.25 71 TRP A O 1
ATOM 604 N N . VAL A 1 72 ? 3.967 -2.315 4.068 1.00 86.25 72 VAL A N 1
ATOM 605 C CA . VAL A 1 72 ? 4.873 -1.839 3.030 1.00 86.25 72 VAL A CA 1
ATOM 606 C C . VAL A 1 72 ? 4.225 -2.132 1.690 1.00 86.25 72 VAL A C 1
ATOM 608 O O . VAL A 1 72 ? 3.996 -3.289 1.336 1.00 86.25 72 VAL A O 1
ATOM 611 N N . PHE A 1 73 ? 3.912 -1.071 0.965 1.00 85.56 73 PHE A N 1
ATOM 612 C CA . PHE A 1 73 ? 3.441 -1.124 -0.407 1.00 85.56 73 PHE A CA 1
ATOM 613 C C . PHE A 1 73 ? 4.655 -1.115 -1.328 1.00 85.56 73 PHE A C 1
ATOM 615 O O . PHE A 1 73 ? 5.564 -0.305 -1.139 1.00 85.56 73 PHE A O 1
ATOM 622 N N . ILE A 1 74 ? 4.682 -2.034 -2.289 1.00 82.44 74 ILE A N 1
ATOM 623 C CA . ILE A 1 74 ? 5.798 -2.231 -3.215 1.00 82.44 74 ILE A CA 1
ATOM 624 C C . ILE A 1 74 ? 5.234 -2.332 -4.627 1.00 82.44 74 ILE A C 1
ATOM 626 O O . ILE A 1 74 ? 4.298 -3.096 -4.871 1.00 82.44 74 ILE A O 1
ATOM 630 N N . TRP A 1 75 ? 5.812 -1.577 -5.550 1.00 78.44 75 TRP A N 1
ATOM 631 C CA . TRP A 1 75 ? 5.428 -1.563 -6.954 1.00 78.44 75 TRP A CA 1
ATOM 632 C C . TRP A 1 75 ? 6.625 -1.216 -7.847 1.00 78.44 75 TRP A C 1
ATOM 634 O O . TRP A 1 75 ? 7.679 -0.798 -7.372 1.00 78.44 75 TRP A O 1
ATOM 644 N N . GLY A 1 76 ? 6.474 -1.408 -9.153 1.00 69.12 76 GLY A N 1
ATOM 645 C CA . GLY A 1 76 ? 7.510 -1.106 -10.129 1.00 69.12 76 GLY A CA 1
ATOM 646 C C . GLY A 1 76 ? 8.612 -2.164 -10.183 1.00 69.12 76 GLY A C 1
ATOM 647 O O . GLY A 1 76 ? 8.465 -3.303 -9.736 1.00 69.12 76 GLY A O 1
ATOM 648 N N . GLU A 1 77 ? 9.753 -1.768 -10.739 1.00 61.72 77 GLU A N 1
ATOM 649 C CA . GLU A 1 77 ? 10.906 -2.647 -10.961 1.00 61.72 77 GLU A CA 1
ATOM 650 C C . GLU A 1 77 ? 11.711 -2.938 -9.685 1.00 61.72 77 GLU A C 1
ATOM 652 O O . GLU A 1 77 ? 12.689 -3.667 -9.744 1.00 61.72 77 GLU A O 1
ATOM 657 N N . GLY A 1 78 ? 11.322 -2.430 -8.509 1.00 50.69 78 GLY A N 1
ATOM 658 C CA . GLY A 1 78 ? 12.089 -2.608 -7.264 1.00 50.69 78 GLY A CA 1
ATOM 659 C C . GLY A 1 78 ? 12.275 -4.069 -6.821 1.00 50.69 78 GLY A C 1
ATOM 660 O O . GLY A 1 78 ? 13.184 -4.364 -6.047 1.00 50.69 78 GLY A O 1
ATOM 661 N N . LEU A 1 79 ? 11.444 -4.989 -7.328 1.00 49.22 79 LEU A N 1
ATOM 662 C CA . LEU A 1 79 ? 11.639 -6.441 -7.198 1.00 49.22 79 LEU A CA 1
ATOM 663 C C . LEU A 1 79 ? 12.252 -7.090 -8.446 1.00 49.22 79 LEU A C 1
ATOM 665 O O . LEU A 1 79 ? 12.697 -8.233 -8.377 1.00 49.22 79 LEU A O 1
ATOM 669 N N . ALA A 1 80 ? 12.269 -6.384 -9.576 1.00 48.84 80 ALA A N 1
ATOM 670 C CA . ALA A 1 80 ? 12.954 -6.808 -10.782 1.00 48.84 80 ALA A CA 1
ATOM 671 C C . ALA A 1 80 ? 14.448 -6.514 -10.616 1.00 48.84 80 ALA A C 1
ATOM 673 O O . ALA A 1 80 ? 14.925 -5.386 -10.709 1.00 48.84 80 ALA A O 1
ATOM 674 N N . THR A 1 81 ? 15.220 -7.554 -10.342 1.00 46.84 81 THR A N 1
ATOM 675 C CA . THR A 1 81 ? 16.670 -7.421 -10.252 1.00 46.84 81 THR A CA 1
ATOM 676 C C . THR A 1 81 ? 17.251 -7.444 -11.661 1.00 46.84 81 THR A C 1
ATOM 678 O O . THR A 1 81 ? 17.214 -8.476 -12.329 1.00 46.84 81 THR A O 1
ATOM 681 N N . GLY A 1 82 ? 17.781 -6.313 -12.126 1.00 50.19 82 GLY A N 1
ATOM 682 C CA . GLY A 1 82 ? 18.647 -6.284 -13.309 1.00 50.19 82 GLY A CA 1
ATOM 683 C C . GLY A 1 82 ? 20.024 -6.892 -13.012 1.00 50.19 82 GLY A C 1
ATOM 684 O O . GLY A 1 82 ? 20.378 -7.083 -11.849 1.00 50.19 82 GLY A O 1
ATOM 685 N N . GLU A 1 83 ? 20.840 -7.144 -14.043 1.00 51.75 83 GLU A N 1
ATOM 686 C CA . GLU A 1 83 ? 22.210 -7.686 -13.883 1.00 51.75 83 GLU A CA 1
ATOM 687 C C . GLU A 1 83 ? 23.097 -6.862 -12.931 1.00 51.75 83 GLU A C 1
ATOM 689 O O . GLU A 1 83 ? 24.006 -7.403 -12.308 1.00 51.75 83 GLU A O 1
ATOM 694 N N . ALA A 1 84 ? 22.821 -5.563 -12.788 1.00 45.03 84 ALA A N 1
ATOM 695 C CA . ALA A 1 84 ? 23.557 -4.656 -11.908 1.00 45.03 84 ALA A CA 1
ATOM 696 C C . ALA A 1 84 ? 23.008 -4.586 -10.467 1.00 45.03 84 ALA A C 1
ATOM 698 O O . ALA A 1 84 ? 23.533 -3.831 -9.647 1.00 45.03 84 ALA A O 1
ATOM 699 N N . SER A 1 85 ? 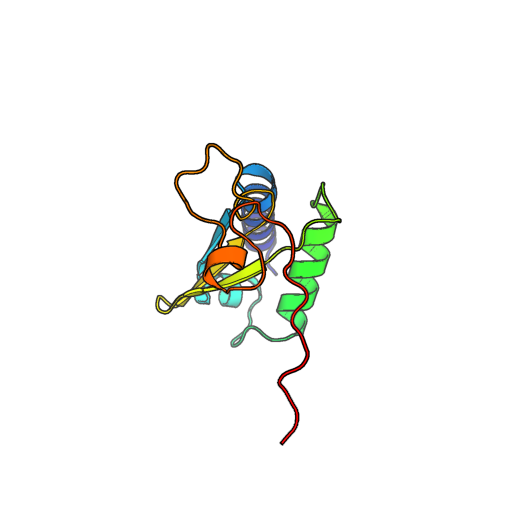21.940 -5.322 -10.144 1.00 46.56 85 SER A N 1
ATOM 700 C CA . SER A 1 85 ? 21.330 -5.282 -8.814 1.00 46.56 85 SER A CA 1
ATOM 701 C C . SER A 1 85 ? 22.205 -5.983 -7.773 1.00 46.56 85 SER A C 1
ATOM 703 O O . SER A 1 85 ? 22.609 -7.132 -7.942 1.00 46.56 85 SER A O 1
ATOM 705 N N . TRP A 1 86 ? 22.436 -5.310 -6.642 1.00 38.69 86 TRP A N 1
ATOM 706 C CA . TRP A 1 86 ? 23.095 -5.906 -5.474 1.00 38.69 86 TRP A CA 1
ATOM 707 C C . TRP A 1 86 ? 22.199 -6.934 -4.765 1.00 38.69 86 TRP A C 1
ATOM 709 O O . TRP A 1 86 ? 22.682 -7.890 -4.153 1.00 38.69 86 TRP A O 1
ATOM 719 N N . PHE A 1 87 ? 20.878 -6.750 -4.840 1.00 39.84 87 PHE A N 1
ATOM 720 C CA . PHE A 1 87 ? 19.903 -7.683 -4.285 1.00 39.84 87 PHE A CA 1
ATOM 721 C C . PHE A 1 87 ? 19.597 -8.774 -5.311 1.00 39.84 87 PHE A C 1
ATOM 723 O O . PHE A 1 87 ? 19.339 -8.473 -6.475 1.00 39.84 87 PHE A O 1
ATOM 730 N N . LYS A 1 88 ? 19.651 -10.038 -4.873 1.00 47.44 88 LYS A N 1
ATOM 731 C CA . LYS A 1 88 ? 19.296 -11.208 -5.689 1.00 47.44 88 LYS A CA 1
ATOM 732 C C . LYS A 1 88 ? 17.781 -11.278 -5.865 1.00 47.44 88 LYS A C 1
ATOM 734 O O . LYS A 1 88 ? 17.059 -10.972 -4.918 1.00 47.44 88 LYS A O 1
ATOM 739 N N . ASP A 1 89 ? 17.331 -11.718 -7.040 1.00 58.50 89 ASP A N 1
ATOM 740 C CA . ASP A 1 89 ? 15.909 -11.868 -7.367 1.00 58.50 89 ASP A CA 1
ATOM 741 C C . ASP A 1 89 ? 15.187 -12.657 -6.260 1.00 58.50 89 ASP A C 1
ATOM 743 O O . ASP A 1 89 ? 15.574 -13.777 -5.913 1.00 58.50 89 ASP A O 1
ATOM 747 N N . VAL A 1 90 ? 14.133 -12.081 -5.680 1.00 56.53 90 VAL A N 1
ATOM 748 C CA . VAL A 1 90 ? 13.335 -12.748 -4.642 1.00 56.53 90 VAL A CA 1
ATOM 749 C C . VAL A 1 90 ? 12.653 -13.993 -5.210 1.00 56.53 90 VAL A C 1
ATOM 751 O O . VAL A 1 90 ? 12.519 -14.992 -4.50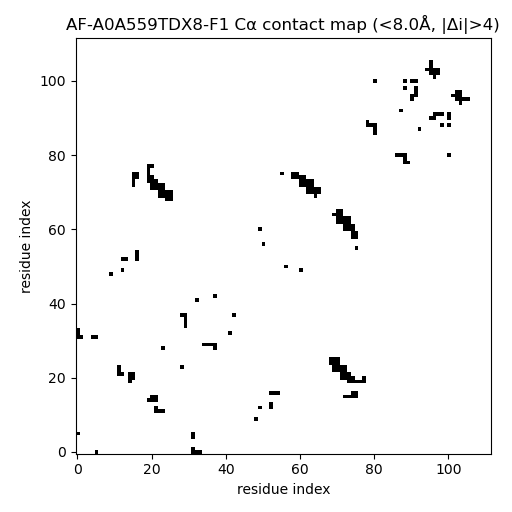2 1.00 56.53 90 VAL A O 1
ATOM 754 N N . ALA A 1 91 ? 12.279 -13.987 -6.492 1.00 56.56 91 ALA A N 1
ATOM 755 C CA . ALA A 1 91 ? 11.756 -15.167 -7.166 1.00 56.56 91 ALA A CA 1
ATOM 756 C C . ALA A 1 91 ? 12.826 -16.265 -7.295 1.00 56.56 91 ALA A C 1
ATOM 758 O O . ALA A 1 91 ? 12.497 -17.441 -7.123 1.00 56.56 91 ALA A O 1
ATOM 759 N N . PHE A 1 92 ? 14.101 -15.908 -7.476 1.00 59.47 92 PHE A N 1
ATOM 760 C CA . PHE A 1 92 ? 15.213 -16.862 -7.456 1.00 59.47 92 PHE A CA 1
ATOM 761 C C . PHE A 1 92 ? 15.421 -17.435 -6.051 1.00 59.47 92 PHE A C 1
ATOM 763 O O . PHE A 1 92 ? 15.520 -18.651 -5.880 1.00 59.47 92 PHE A O 1
ATOM 770 N N . LEU A 1 93 ? 15.412 -16.583 -5.022 1.00 55.22 93 LEU A N 1
ATOM 771 C CA . LEU A 1 93 ? 15.508 -17.020 -3.624 1.00 55.22 93 LEU A CA 1
ATOM 772 C C . LEU A 1 93 ? 14.331 -17.927 -3.221 1.00 55.22 93 LEU A C 1
ATOM 774 O O . LEU A 1 93 ? 14.517 -18.882 -2.468 1.00 55.22 93 LEU A O 1
ATOM 778 N N . ALA A 1 94 ? 13.144 -17.680 -3.778 1.00 56.78 94 ALA A N 1
ATOM 779 C CA . ALA A 1 94 ? 11.950 -18.510 -3.624 1.00 56.78 94 ALA A CA 1
ATOM 780 C C . ALA A 1 94 ? 11.899 -19.723 -4.579 1.00 56.78 94 ALA A C 1
ATOM 782 O O . ALA A 1 94 ? 10.889 -20.427 -4.604 1.00 56.78 94 ALA A O 1
ATOM 783 N N . ARG A 1 95 ? 12.963 -19.978 -5.359 1.00 67.38 95 ARG A N 1
ATOM 784 C CA . ARG A 1 95 ? 13.097 -21.080 -6.335 1.00 67.38 95 ARG A CA 1
ATOM 785 C C . ARG A 1 95 ? 12.035 -21.101 -7.444 1.00 67.38 95 ARG A C 1
ATOM 787 O O . ARG A 1 95 ? 11.724 -22.156 -7.985 1.00 67.38 95 ARG A O 1
ATOM 794 N N . ARG A 1 96 ? 11.469 -19.944 -7.782 1.00 57.50 96 ARG A N 1
ATOM 795 C CA . ARG A 1 96 ? 10.493 -19.772 -8.872 1.00 57.50 96 ARG A CA 1
ATOM 796 C C . ARG A 1 96 ? 11.140 -19.328 -10.178 1.00 57.50 96 ARG A C 1
ATOM 798 O O . ARG A 1 96 ? 10.561 -19.531 -11.241 1.00 57.50 96 ARG A O 1
ATOM 805 N N . THR A 1 97 ? 12.323 -18.728 -10.108 1.00 61.41 97 THR A N 1
ATOM 806 C CA . THR A 1 97 ? 13.112 -18.313 -11.272 1.00 61.41 97 THR A CA 1
ATOM 807 C C . THR A 1 97 ? 14.551 -18.818 -11.163 1.00 61.41 97 THR A C 1
ATOM 809 O O . THR A 1 97 ? 15.030 -19.155 -10.079 1.00 61.41 97 THR A O 1
ATOM 812 N N . ASN A 1 98 ? 15.241 -18.937 -12.297 1.00 69.81 98 ASN A N 1
ATOM 813 C CA . ASN A 1 98 ? 16.673 -19.228 -12.326 1.00 69.81 98 ASN A CA 1
ATOM 814 C C . ASN A 1 98 ? 17.505 -17.955 -12.075 1.00 69.81 98 ASN A C 1
ATOM 816 O O . ASN A 1 98 ? 16.968 -16.859 -11.935 1.00 69.81 98 ASN A O 1
ATOM 820 N N . ALA A 1 99 ? 18.834 -18.090 -12.033 1.00 61.03 99 ALA A N 1
ATOM 821 C CA . ALA A 1 99 ? 19.748 -16.969 -11.784 1.00 61.03 99 ALA A CA 1
ATOM 822 C C . ALA A 1 99 ? 19.691 -15.859 -12.858 1.00 61.03 99 ALA A C 1
ATOM 824 O O . ALA A 1 99 ? 20.250 -14.788 -12.658 1.00 61.03 99 ALA A O 1
ATOM 825 N N . GLN A 1 100 ? 19.026 -16.116 -13.987 1.00 63.38 100 GLN A N 1
ATOM 826 C CA . GLN A 1 100 ? 18.797 -15.182 -15.088 1.00 63.38 100 GLN A CA 1
ATOM 827 C C . GLN A 1 100 ? 17.353 -14.639 -15.097 1.00 63.38 100 GLN A C 1
ATOM 829 O O . GLN A 1 100 ? 16.921 -14.073 -16.100 1.00 63.38 100 GLN A O 1
ATOM 834 N N . GLY A 1 101 ? 16.580 -14.855 -14.026 1.00 55.38 101 GLY A N 1
ATOM 835 C CA . GLY A 1 101 ? 15.212 -14.346 -13.877 1.00 55.38 101 GLY A CA 1
ATOM 836 C C . GLY A 1 101 ? 14.155 -15.068 -14.722 1.00 55.38 101 GLY A C 1
ATOM 837 O O . GLY A 1 101 ? 13.004 -14.637 -14.769 1.00 55.38 101 GLY A O 1
ATOM 838 N N . ARG A 1 102 ? 14.491 -16.180 -15.395 1.00 66.25 102 ARG A N 1
ATOM 839 C CA . ARG A 1 102 ? 13.501 -16.973 -16.144 1.00 66.25 102 ARG A CA 1
ATOM 840 C C . ARG A 1 102 ? 12.720 -17.869 -15.202 1.00 66.25 102 ARG A C 1
ATOM 842 O O . ARG A 1 102 ? 13.323 -18.542 -14.369 1.00 66.25 102 ARG A O 1
ATOM 849 N N . VAL A 1 103 ? 11.400 -17.911 -15.376 1.00 68.25 103 VAL A N 1
ATOM 850 C CA . VAL A 1 103 ? 10.511 -18.813 -14.635 1.00 68.25 103 VAL A CA 1
ATOM 851 C C . VAL A 1 103 ? 10.985 -20.250 -14.824 1.00 68.25 103 VAL A C 1
ATOM 853 O O . VAL A 1 103 ? 11.170 -20.706 -15.952 1.00 68.25 103 VAL A O 1
ATOM 856 N N . VAL A 1 104 ? 11.199 -20.950 -13.715 1.00 71.81 104 VAL A N 1
ATOM 857 C CA . VAL A 1 104 ? 11.373 -22.400 -13.731 1.00 71.81 104 VAL A CA 1
ATOM 858 C C . VAL A 1 104 ? 9.960 -22.967 -13.712 1.00 71.81 104 VAL A C 1
ATOM 860 O O . VAL A 1 104 ? 9.212 -22.676 -12.777 1.00 71.81 104 VAL A O 1
ATOM 863 N N . GLU A 1 105 ? 9.553 -23.703 -14.750 1.00 58.56 105 GLU A N 1
ATOM 864 C CA . GLU A 1 105 ? 8.306 -24.471 -14.690 1.00 58.56 105 GLU A CA 1
ATOM 865 C C . GLU A 1 105 ? 8.375 -25.366 -13.451 1.00 58.56 105 GLU A C 1
ATOM 867 O O . GLU A 1 105 ? 9.197 -26.279 -13.362 1.00 58.56 105 GLU A O 1
ATOM 872 N N . LEU A 1 106 ? 7.554 -25.049 -12.450 1.00 56.56 106 LEU A N 1
ATOM 873 C CA . LEU A 1 106 ? 7.357 -25.922 -11.310 1.00 56.56 106 LEU A CA 1
ATOM 874 C C . LEU A 1 106 ? 6.631 -27.147 -11.858 1.00 56.56 106 LEU A C 1
ATOM 876 O O . LEU A 1 106 ? 5.442 -27.066 -12.172 1.00 56.56 106 LEU A O 1
ATOM 880 N N . LEU A 1 107 ? 7.345 -28.267 -11.992 1.00 48.97 107 LEU A N 1
ATOM 881 C CA . LEU A 1 107 ? 6.684 -29.564 -12.056 1.00 48.97 107 LEU A CA 1
ATOM 882 C C . LEU A 1 107 ? 5.701 -29.622 -10.874 1.00 48.97 107 LEU A C 1
ATOM 884 O O . LEU A 1 107 ? 6.061 -29.173 -9.775 1.00 48.97 107 LEU A O 1
ATOM 888 N N . PRO A 1 108 ? 4.456 -30.092 -11.082 1.00 48.69 108 PRO A N 1
ATOM 889 C CA . PRO A 1 108 ? 3.555 -30.317 -9.963 1.00 48.69 108 PRO A CA 1
ATOM 890 C C . PRO A 1 108 ? 4.288 -31.181 -8.930 1.00 48.69 108 PRO A C 1
ATOM 892 O O . PRO A 1 108 ? 5.102 -32.016 -9.332 1.00 48.69 108 PRO A O 1
ATOM 895 N N . PRO A 1 109 ? 4.061 -30.963 -7.620 1.00 50.03 109 PRO A N 1
ATOM 896 C CA . PRO A 1 109 ? 4.643 -31.839 -6.619 1.00 50.03 109 PRO A CA 1
ATOM 897 C C . PRO A 1 109 ? 4.216 -33.253 -6.996 1.00 50.03 109 PRO A C 1
ATOM 899 O O . PRO A 1 109 ? 3.017 -33.486 -7.174 1.00 50.03 109 PRO A O 1
ATOM 902 N N . ASP A 1 110 ? 5.199 -34.123 -7.229 1.00 50.72 110 ASP A N 1
ATOM 903 C CA . ASP A 1 110 ? 4.961 -35.518 -7.564 1.00 50.72 110 ASP A CA 1
ATOM 904 C C . ASP A 1 110 ? 3.881 -36.048 -6.622 1.00 50.72 110 ASP A C 1
ATOM 906 O O . ASP A 1 110 ? 3.967 -35.891 -5.400 1.00 50.72 110 ASP A O 1
ATOM 910 N N . GLY A 1 111 ? 2.809 -36.567 -7.218 1.00 54.16 111 GLY A N 1
ATOM 911 C CA . GLY A 1 111 ? 1.811 -37.293 -6.462 1.00 54.16 111 GLY A CA 1
ATOM 912 C C . GLY A 1 111 ? 2.474 -38.504 -5.824 1.00 54.16 111 GLY A C 1
ATOM 913 O O . GLY A 1 111 ? 3.107 -39.279 -6.533 1.00 54.16 111 GLY A O 1
ATOM 914 N N . ASP A 1 112 ? 2.339 -38.605 -4.505 1.00 39.38 112 ASP A N 1
ATOM 915 C CA . ASP A 1 112 ? 2.004 -39.815 -3.745 1.00 39.38 112 ASP A CA 1
ATOM 916 C C . ASP A 1 112 ? 1.652 -39.432 -2.295 1.00 39.38 112 ASP A C 1
ATOM 918 O O . ASP A 1 112 ? 2.424 -38.676 -1.656 1.00 39.38 112 ASP A O 1
#

Nearest PDB structures (foldseek):
  8dk2-assembly1_H  TM=3.019E-01  e=1.646E+00  Pseudomonas aeruginosa PA14
  8s0e-assembly1_G  TM=2.602E-01  e=1.544E+00  Homo sapiens
  3r3h-assembly1_B  TM=3.522E-01  e=4.057E+00  Legionella pneumophila subsp. pneumophila str. Philadelphia 1
  1fp1-assembly1_D-2  TM=3.167E-01  e=3.566E+00  Medicago sativa
  4pgh-assembly2_C  TM=3.401E-01  e=4.921E+00  Sorghum bicolor

Secondary structure (DSSP, 8-state):
--HHHHHHHHHHHHHHHHHSEEEEEHHHHHHHHT-SS--HHHHHHHHHHHHHH-S-TTSPPEEEE-TTSEEEEE-GGGGS--TT-SSPPHHHHTTSB-TTSPBP--PPP---

Solvent-accessible surface area (backbone atoms only — not comparable to full-atom values): 6791 Å² total; per-residue (Å²): 109,53,72,72,44,51,52,51,51,49,54,42,51,51,35,16,73,76,70,20,44,36,77,45,47,49,66,55,54,24,62,37,64,72,35,100,62,91,46,71,69,56,54,49,51,53,51,56,54,45,67,75,68,62,88,56,85,91,51,68,81,41,80,45,78,50,96,86,53,31,37,37,38,37,24,71,61,79,67,58,54,56,97,85,46,90,59,75,40,60,50,35,79,69,67,42,19,43,100,83,71,45,73,49,84,74,70,74,80,78,88,128

Mean predicted aligned error: 11.25 Å